Protein AF-A0A7H8QGL1-F1 (afdb_monomer)

Sequence (110 aa):
MKPTRSDDLSREEFRRGRGGHRRKERGGAKTFRRGRALEFLARMNTRRDTLKQQLETPELQTIHPVLVGELKAVDMVIAEFTQLFEIHEDEIHESSSASEDKPGETVHGE

Secondary structure (DSSP, 8-state):
-PPP----SSS--S-----------TT-HHHHHHHHHHHHHHHHHHHHHHHHHHHT-GGGGGGHHHHHHHHHHHHHHHHHHHHHHT--HHHHHHHHTTT---PPPP----

pLDDT: mean 75.33, std 21.8, range [41.03, 98.62]

Nearest PDB structures (foldseek):
  6sv1-assembly2_N  TM=6.518E-01  e=2.493E+00  Rhodospirillum rubrum
  3k6c-assembly1_J  TM=6.898E-01  e=3.159E+00  Nitrosomonas europaea
  6sv1-assembly3_d  TM=6.509E-01  e=2.645E+00  Rhodospirillum rubrum
  6sv1-assembly1_J  TM=6.058E-01  e=2.493E+00  Rhodospirillum rubrum
  5da5-assembly1_A  TM=5.896E-01  e=2.806E+00  Rhodospirillum rubrum

Structure (mmCIF, N/CA/C/O backbone):
data_AF-A0A7H8QGL1-F1
#
_entry.id   AF-A0A7H8QGL1-F1
#
loop_
_atom_site.group_PDB
_atom_site.id
_atom_site.type_symbol
_atom_site.label_atom_id
_atom_site.label_alt_id
_atom_site.label_comp_id
_atom_site.label_asym_id
_atom_site.label_entity_id
_atom_site.label_seq_id
_atom_site.pdbx_PDB_ins_code
_atom_site.Cartn_x
_atom_site.Cartn_y
_atom_site.Cartn_z
_atom_site.occupancy
_atom_site.B_iso_or_equiv
_atom_site.auth_seq_id
_atom_site.auth_comp_id
_atom_site.auth_asym_id
_atom_site.auth_atom_id
_atom_site.pdbx_PDB_model_num
ATOM 1 N N . MET A 1 1 ? 37.830 21.337 -82.630 1.00 43.31 1 MET A N 1
ATOM 2 C CA . MET A 1 1 ? 38.038 22.078 -81.366 1.00 43.31 1 MET A CA 1
ATOM 3 C C . MET A 1 1 ? 37.401 21.280 -80.242 1.00 43.31 1 MET A C 1
ATOM 5 O O . MET A 1 1 ? 36.218 20.990 -80.331 1.00 43.31 1 MET A O 1
ATOM 9 N N . LYS A 1 2 ? 38.195 20.834 -79.262 1.00 41.03 2 LYS A N 1
ATOM 10 C CA . LYS A 1 2 ? 37.710 20.155 -78.050 1.00 41.03 2 LYS A CA 1
ATOM 11 C C . LYS A 1 2 ? 37.595 21.208 -76.940 1.00 41.03 2 LYS A C 1
ATOM 13 O O . LYS A 1 2 ? 38.567 21.946 -76.773 1.00 41.03 2 LYS A O 1
ATOM 18 N N . PRO A 1 3 ? 36.469 21.310 -76.218 1.00 50.09 3 PRO A N 1
ATOM 19 C CA . PRO A 1 3 ? 36.378 22.191 -75.065 1.00 50.09 3 PRO A CA 1
ATOM 20 C C . PR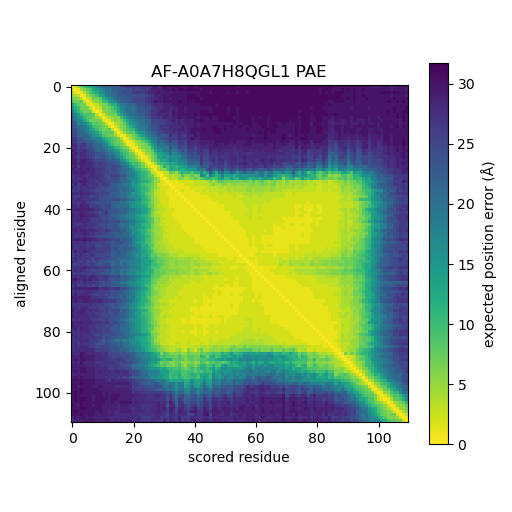O A 1 3 ? 37.249 21.661 -73.922 1.00 50.09 3 PRO A C 1
ATOM 22 O O . PRO A 1 3 ? 37.399 20.456 -73.714 1.00 50.09 3 PRO A O 1
ATOM 25 N N . THR A 1 4 ? 37.895 22.606 -73.255 1.00 50.34 4 THR A N 1
ATOM 26 C CA . THR A 1 4 ? 38.921 22.440 -72.233 1.00 50.34 4 THR A CA 1
ATOM 27 C C . THR A 1 4 ? 38.318 22.159 -70.861 1.00 50.34 4 THR A C 1
ATOM 29 O O . THR A 1 4 ? 37.308 22.746 -70.486 1.00 50.34 4 THR A O 1
ATOM 32 N N . ARG A 1 5 ? 39.005 21.277 -70.127 1.00 52.59 5 ARG A N 1
ATOM 33 C CA . ARG A 1 5 ? 38.826 20.919 -68.714 1.00 52.59 5 ARG A CA 1
ATOM 34 C C . ARG A 1 5 ? 38.524 22.130 -67.824 1.00 52.59 5 ARG A C 1
ATOM 36 O O . ARG A 1 5 ? 39.415 22.947 -67.636 1.00 52.59 5 ARG A O 1
ATOM 43 N N . SER A 1 6 ? 37.325 22.137 -67.248 1.00 46.44 6 SER A N 1
ATOM 44 C CA . SER A 1 6 ? 36.993 22.661 -65.914 1.00 46.44 6 SER A CA 1
ATOM 45 C C . SER A 1 6 ? 35.703 21.978 -65.437 1.00 46.44 6 SER A C 1
ATOM 47 O O . SER A 1 6 ? 34.736 22.629 -65.061 1.00 46.44 6 SER A O 1
ATOM 49 N N . ASP A 1 7 ? 35.680 20.647 -65.522 1.00 53.00 7 ASP A N 1
ATOM 50 C CA . ASP A 1 7 ? 34.737 19.802 -64.789 1.00 53.00 7 ASP A CA 1
ATOM 51 C C . ASP A 1 7 ? 35.404 19.436 -63.467 1.00 53.00 7 ASP A C 1
ATOM 53 O O . ASP A 1 7 ? 36.007 18.374 -63.358 1.00 53.00 7 ASP A O 1
ATOM 57 N N . ASP A 1 8 ? 35.387 20.339 -62.495 1.00 53.25 8 ASP A N 1
ATOM 58 C CA . ASP A 1 8 ? 35.431 19.946 -61.091 1.00 53.25 8 ASP A CA 1
ATOM 59 C C . ASP A 1 8 ? 35.112 21.156 -60.218 1.00 53.25 8 ASP A C 1
ATOM 61 O O . ASP A 1 8 ? 35.493 22.278 -60.539 1.00 53.25 8 ASP A O 1
ATOM 65 N N . LEU A 1 9 ? 34.484 20.909 -59.075 1.00 50.25 9 LEU A N 1
ATOM 66 C CA . LEU A 1 9 ? 34.179 21.887 -58.027 1.00 50.25 9 LEU A CA 1
ATOM 67 C C . LEU A 1 9 ? 33.010 22.838 -58.332 1.00 50.25 9 LEU A C 1
ATOM 69 O O . LEU A 1 9 ? 33.217 24.012 -58.617 1.00 50.25 9 LEU A O 1
ATOM 73 N N . SER A 1 10 ? 31.768 22.351 -58.206 1.00 49.12 10 SER A N 1
ATOM 74 C CA . SER A 1 10 ? 30.642 23.075 -57.549 1.00 49.12 10 SER A CA 1
ATOM 75 C C . SER A 1 10 ? 29.303 22.325 -57.659 1.00 49.12 10 SER A C 1
ATOM 77 O O . SER A 1 10 ? 28.238 22.928 -57.784 1.00 49.12 10 SER A O 1
ATOM 79 N N . ARG A 1 11 ? 29.308 20.987 -57.623 1.00 48.28 11 ARG A N 1
ATOM 80 C CA . ARG A 1 11 ? 28.060 20.206 -57.547 1.00 48.28 11 ARG A CA 1
ATOM 81 C C . ARG A 1 11 ? 28.126 19.103 -56.506 1.00 48.28 11 ARG A C 1
ATOM 83 O O . ARG A 1 11 ? 27.633 18.004 -56.722 1.00 48.28 11 ARG A O 1
ATOM 90 N N . GLU A 1 12 ? 28.709 19.412 -55.356 1.00 46.94 12 GLU A N 1
ATOM 91 C CA . GLU A 1 12 ? 28.711 18.483 -54.229 1.00 46.94 12 GLU A CA 1
ATOM 92 C C . GLU A 1 12 ? 28.616 19.200 -52.878 1.00 46.94 12 GLU A C 1
ATOM 94 O O . GLU A 1 12 ? 29.326 18.894 -51.932 1.00 46.94 12 GLU A O 1
ATOM 99 N N . GLU A 1 13 ? 27.685 20.152 -52.764 1.00 48.53 13 GLU A N 1
ATOM 100 C CA . GLU A 1 13 ? 27.339 20.773 -51.474 1.00 48.53 13 GLU A CA 1
ATOM 101 C C . GLU A 1 13 ? 25.868 20.577 -51.069 1.00 48.53 13 GLU A C 1
ATOM 103 O O . GLU A 1 13 ? 25.310 21.319 -50.272 1.00 48.53 13 GLU A O 1
ATOM 108 N N . PHE A 1 14 ? 25.242 19.496 -51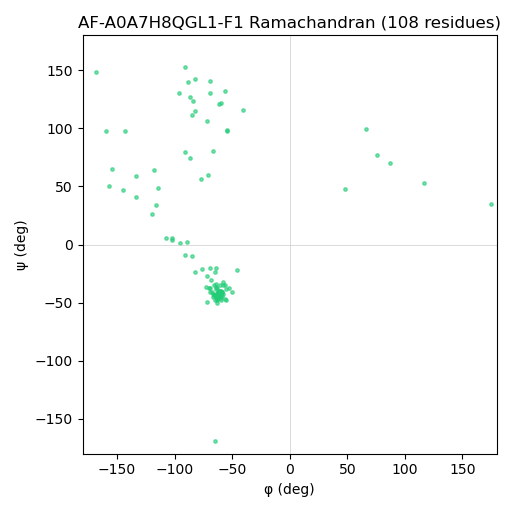.552 1.00 48.38 14 PHE A N 1
ATOM 109 C CA . PHE A 1 14 ? 23.937 19.018 -51.063 1.00 48.38 14 PHE A CA 1
ATOM 110 C C . PHE A 1 14 ? 24.015 17.626 -50.418 1.00 48.38 14 PHE A C 1
ATOM 112 O O . PHE A 1 14 ? 23.082 16.827 -50.488 1.00 48.38 14 PHE A O 1
ATOM 119 N N . ARG A 1 15 ? 25.136 17.324 -49.749 1.00 50.00 15 ARG A N 1
ATOM 120 C CA . ARG A 1 15 ? 25.292 16.139 -48.889 1.00 50.00 15 ARG A CA 1
ATOM 121 C C . ARG A 1 15 ? 25.929 16.491 -47.543 1.00 50.00 15 ARG A C 1
ATOM 123 O O . ARG A 1 15 ? 26.946 15.936 -47.155 1.00 50.00 15 ARG A O 1
ATOM 130 N N . ARG A 1 16 ? 25.293 17.383 -46.781 1.00 49.06 16 ARG A N 1
ATOM 131 C CA . ARG A 1 16 ? 25.465 17.438 -45.314 1.00 49.06 16 ARG A CA 1
ATOM 132 C C . ARG A 1 16 ? 24.158 17.086 -44.611 1.00 49.06 16 ARG A C 1
ATOM 134 O O . ARG A 1 16 ? 23.678 17.779 -43.725 1.00 49.06 16 ARG A O 1
ATOM 141 N N . GLY A 1 17 ? 23.565 15.979 -45.048 1.00 48.16 17 GLY A N 1
ATOM 142 C CA . GLY A 1 17 ? 22.540 15.283 -44.292 1.00 48.16 17 GLY A CA 1
ATOM 143 C C . GLY A 1 17 ? 23.194 14.308 -43.318 1.00 48.16 17 GLY A C 1
ATOM 144 O O . GLY A 1 17 ? 23.948 13.441 -43.739 1.00 48.16 17 GLY A O 1
ATOM 145 N N . ARG A 1 18 ? 22.813 14.426 -42.042 1.00 56.47 18 ARG A N 1
ATOM 146 C CA . ARG A 1 18 ? 22.865 13.380 -41.004 1.00 56.47 18 ARG A CA 1
ATOM 147 C C . ARG A 1 18 ? 24.252 12.903 -40.567 1.00 56.47 18 ARG A C 1
ATOM 149 O O . ARG A 1 18 ? 24.816 11.968 -41.117 1.00 56.47 18 ARG A O 1
ATOM 156 N N . GLY A 1 19 ? 24.707 13.433 -39.435 1.00 48.56 19 GLY A N 1
ATOM 157 C CA . GLY A 1 19 ? 25.883 12.907 -38.747 1.00 48.56 19 GLY A CA 1
ATOM 158 C C . GLY A 1 19 ? 25.886 13.196 -37.254 1.00 48.56 19 GLY A C 1
ATOM 159 O O . GLY A 1 19 ? 26.751 13.911 -36.773 1.00 48.56 19 GLY A O 1
ATOM 160 N N . GLY A 1 20 ? 24.925 12.628 -36.522 1.00 46.41 20 GLY A N 1
ATOM 161 C CA . GLY A 1 20 ? 25.110 12.344 -35.099 1.00 46.41 20 GLY A CA 1
ATOM 162 C C . GLY A 1 20 ? 24.777 13.472 -34.128 1.00 46.41 20 GLY A C 1
ATOM 163 O O . GLY A 1 20 ? 25.644 13.939 -33.393 1.00 46.41 20 GLY A O 1
ATOM 164 N N . HIS A 1 21 ? 23.485 13.782 -33.987 1.00 50.72 21 HIS A N 1
ATOM 165 C CA . HIS A 1 21 ? 22.971 14.123 -32.661 1.00 50.72 21 HIS A CA 1
ATOM 166 C C . HIS A 1 21 ? 23.342 12.967 -31.724 1.00 50.72 21 HIS A C 1
ATOM 168 O O . HIS A 1 21 ? 22.652 11.948 -31.679 1.00 50.72 21 HIS A O 1
ATOM 174 N N . ARG A 1 22 ? 24.429 13.109 -30.958 1.00 53.50 22 ARG A N 1
ATOM 175 C CA . ARG A 1 22 ? 24.603 12.348 -29.721 1.00 53.50 22 ARG A CA 1
ATOM 176 C C . ARG A 1 22 ? 23.529 12.852 -28.768 1.00 53.50 22 ARG A C 1
ATOM 178 O O . ARG A 1 22 ? 23.776 13.706 -27.923 1.00 53.50 22 ARG A O 1
ATOM 185 N N . ARG A 1 23 ? 22.309 12.345 -28.957 1.00 55.47 23 ARG A N 1
ATOM 186 C CA . ARG A 1 23 ? 21.257 12.347 -27.951 1.00 55.47 23 ARG A CA 1
ATOM 187 C C . ARG A 1 23 ? 21.877 11.687 -26.731 1.00 55.47 23 ARG A C 1
ATOM 189 O O . ARG A 1 23 ? 21.984 10.468 -26.639 1.00 55.47 23 ARG A O 1
ATOM 196 N N . LYS A 1 24 ? 22.350 12.514 -25.806 1.00 54.09 24 LYS A N 1
ATOM 197 C CA . LYS A 1 24 ? 22.664 12.121 -24.440 1.00 54.09 24 LYS A CA 1
ATOM 198 C C . LYS A 1 24 ? 21.320 11.864 -23.747 1.00 54.09 24 LYS A C 1
ATOM 200 O O . LYS A 1 24 ? 20.972 12.534 -22.792 1.00 54.09 24 LYS A O 1
ATOM 205 N N . GLU A 1 25 ? 20.542 10.912 -24.263 1.00 54.47 25 GLU A N 1
ATOM 206 C CA . GLU A 1 25 ? 19.338 10.362 -23.635 1.00 54.47 25 GLU A CA 1
ATOM 207 C C . GLU A 1 25 ? 19.776 9.393 -22.537 1.00 54.47 25 GLU A C 1
ATOM 209 O O . GLU A 1 25 ? 19.464 8.207 -22.530 1.00 54.47 25 GLU A O 1
ATOM 214 N N . ARG A 1 26 ? 20.583 9.895 -21.605 1.00 52.09 26 ARG A N 1
ATOM 215 C CA . ARG A 1 26 ? 20.972 9.160 -20.407 1.00 52.09 26 ARG A CA 1
ATOM 216 C C . ARG A 1 26 ? 19.883 9.412 -19.367 1.00 52.09 26 ARG A C 1
ATOM 218 O O . ARG A 1 26 ? 20.058 10.241 -18.490 1.00 52.09 26 ARG A O 1
ATOM 225 N N . GLY A 1 27 ? 18.727 8.774 -19.560 1.00 52.62 27 GLY A N 1
ATOM 226 C CA . GLY A 1 27 ? 17.567 8.881 -18.664 1.00 52.62 27 GLY A CA 1
ATOM 227 C C . GLY A 1 27 ? 16.327 9.508 -19.303 1.00 52.62 27 GLY A C 1
ATOM 228 O O . GLY A 1 27 ? 15.794 10.484 -18.789 1.00 52.62 27 GLY A O 1
ATOM 229 N N . GLY A 1 28 ? 15.886 8.985 -20.454 1.00 64.62 28 GLY A N 1
ATOM 230 C CA . GLY A 1 28 ? 14.630 9.405 -21.092 1.00 64.62 28 GLY A CA 1
ATOM 231 C C . GLY A 1 28 ? 13.377 9.062 -20.270 1.00 64.62 28 GLY A C 1
ATOM 232 O O . GLY A 1 28 ? 13.466 8.591 -19.143 1.00 64.62 28 GLY A O 1
ATOM 233 N N . ALA A 1 29 ? 12.188 9.209 -20.869 1.00 69.62 29 ALA A N 1
ATOM 234 C CA . ALA A 1 29 ? 10.875 8.961 -20.245 1.00 69.62 29 ALA A CA 1
ATOM 235 C C . ALA A 1 29 ? 10.748 7.643 -19.439 1.00 69.62 29 ALA A C 1
ATOM 237 O O . ALA A 1 29 ? 9.890 7.542 -18.564 1.00 69.62 29 ALA A O 1
ATOM 238 N N . LYS A 1 30 ? 11.603 6.645 -19.704 1.00 71.38 30 LYS A N 1
ATOM 239 C CA . LYS A 1 30 ? 11.717 5.395 -18.940 1.00 71.38 30 LYS A CA 1
ATOM 240 C C . LYS A 1 30 ? 12.120 5.615 -17.469 1.00 71.38 30 LYS A C 1
ATOM 242 O O . LYS A 1 30 ? 11.509 4.996 -16.605 1.00 71.38 30 LYS A O 1
ATOM 247 N N . THR A 1 31 ? 13.071 6.505 -17.162 1.00 78.50 31 THR A N 1
ATOM 248 C CA . THR A 1 31 ? 13.475 6.799 -15.767 1.00 78.50 31 THR A CA 1
ATOM 249 C C . THR A 1 31 ? 12.411 7.602 -15.032 1.00 78.50 31 THR A C 1
ATOM 251 O O . THR A 1 31 ? 12.134 7.325 -13.872 1.00 78.50 31 THR A O 1
ATOM 254 N N . PHE A 1 32 ? 11.737 8.528 -15.721 1.00 82.50 32 PHE A N 1
ATOM 255 C CA . PHE A 1 32 ? 10.608 9.261 -15.146 1.00 82.50 32 PHE A CA 1
ATOM 256 C C . PHE A 1 32 ? 9.443 8.327 -14.795 1.00 82.50 32 PHE A C 1
ATOM 258 O O . PHE A 1 32 ? 8.930 8.380 -13.682 1.00 82.50 32 PHE A O 1
ATOM 265 N N . ARG A 1 33 ? 9.050 7.432 -15.715 1.00 85.62 33 ARG A N 1
ATOM 266 C CA . ARG A 1 33 ? 8.002 6.430 -15.453 1.00 85.62 33 ARG A CA 1
ATOM 267 C C . ARG A 1 33 ? 8.363 5.532 -14.270 1.00 85.62 33 ARG A C 1
ATOM 269 O O . ARG A 1 33 ? 7.502 5.283 -13.437 1.00 85.62 33 ARG A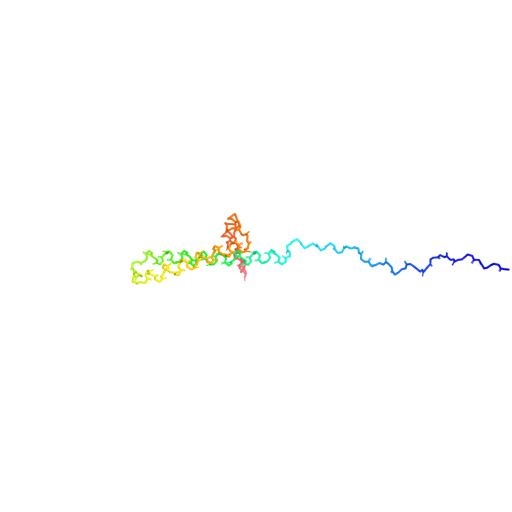 O 1
ATOM 276 N N . ARG A 1 34 ? 9.628 5.109 -14.164 1.00 87.88 34 ARG A N 1
ATOM 277 C CA . ARG A 1 34 ? 10.107 4.297 -13.038 1.00 87.88 34 ARG A CA 1
ATOM 278 C C . ARG A 1 34 ? 10.090 5.063 -11.715 1.00 87.88 34 ARG A C 1
ATOM 280 O O . ARG A 1 34 ? 9.551 4.554 -10.744 1.00 87.88 34 ARG A O 1
ATOM 287 N N . GLY A 1 35 ? 10.565 6.310 -11.694 1.00 89.56 35 GLY A N 1
ATOM 288 C CA . GLY A 1 35 ? 10.495 7.163 -10.503 1.00 89.56 35 GLY A CA 1
ATOM 289 C C . GLY A 1 35 ? 9.058 7.393 -10.025 1.00 89.56 35 GLY A C 1
ATOM 290 O O . GLY A 1 35 ? 8.780 7.305 -8.835 1.00 89.56 35 GLY A O 1
ATOM 291 N N . ARG A 1 36 ? 8.111 7.595 -10.953 1.00 91.94 36 ARG A N 1
ATOM 292 C CA . ARG A 1 36 ? 6.678 7.688 -10.621 1.00 91.94 36 ARG A CA 1
ATOM 293 C C . ARG A 1 36 ? 6.099 6.380 -10.090 1.00 91.94 36 ARG A C 1
ATOM 295 O O . ARG A 1 36 ? 5.233 6.420 -9.223 1.00 91.94 36 ARG A O 1
ATOM 302 N N . ALA A 1 37 ? 6.568 5.244 -10.597 1.00 92.75 37 ALA A N 1
ATOM 303 C CA . ALA A 1 37 ? 6.159 3.936 -10.108 1.00 92.75 37 ALA A CA 1
ATOM 304 C C . ALA A 1 37 ? 6.638 3.705 -8.662 1.00 92.75 37 ALA A C 1
ATOM 306 O O . ALA A 1 37 ? 5.847 3.286 -7.821 1.00 92.75 37 ALA A O 1
ATOM 307 N N . LEU A 1 38 ? 7.883 4.075 -8.347 1.00 91.62 38 LEU A N 1
ATOM 308 C CA . LEU A 1 38 ? 8.415 4.015 -6.982 1.00 91.62 38 LEU A CA 1
ATOM 309 C C . LEU A 1 38 ? 7.667 4.962 -6.030 1.00 91.62 38 LEU A C 1
ATOM 311 O O . LEU A 1 38 ? 7.264 4.547 -4.948 1.00 91.62 38 LEU A O 1
ATOM 315 N N . GLU A 1 39 ? 7.390 6.201 -6.451 1.00 93.31 39 GLU A N 1
ATOM 316 C CA . GLU A 1 39 ? 6.590 7.155 -5.665 1.00 93.31 39 GLU A CA 1
ATOM 317 C C . GLU A 1 39 ? 5.181 6.607 -5.364 1.00 93.31 39 GLU A C 1
ATOM 319 O O . GLU A 1 39 ? 4.662 6.758 -4.256 1.00 93.31 39 GLU A O 1
ATOM 324 N N . PHE A 1 40 ? 4.553 5.950 -6.343 1.00 94.94 40 PHE A N 1
ATOM 325 C CA . PHE A 1 40 ? 3.260 5.298 -6.152 1.00 94.94 40 PHE A CA 1
ATOM 326 C C . PHE A 1 40 ? 3.346 4.140 -5.148 1.00 94.94 40 PHE A C 1
ATOM 328 O O . PHE A 1 40 ? 2.529 4.086 -4.227 1.00 94.94 40 PHE A O 1
ATOM 335 N N . LEU A 1 41 ? 4.342 3.256 -5.284 1.00 95.25 41 LEU A N 1
ATOM 336 C CA . LEU A 1 41 ? 4.558 2.150 -4.347 1.00 95.25 41 LEU A CA 1
ATOM 337 C C . LEU A 1 41 ? 4.800 2.646 -2.920 1.00 95.25 41 LEU A C 1
ATOM 339 O O . LEU A 1 41 ? 4.204 2.107 -1.990 1.00 95.25 41 LEU A O 1
ATOM 343 N N . ALA A 1 42 ? 5.595 3.703 -2.742 1.00 94.00 42 ALA A N 1
ATOM 344 C C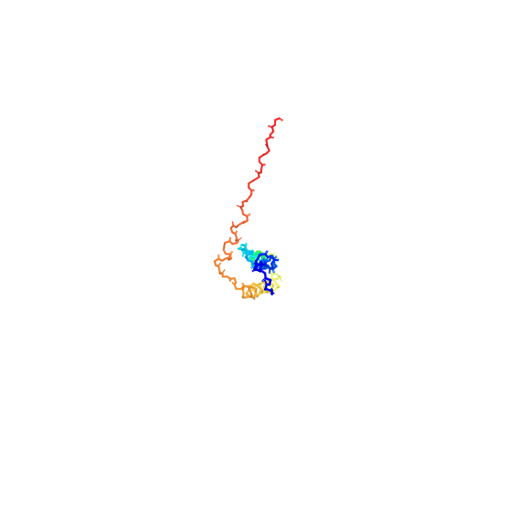A . ALA A 1 42 ? 5.829 4.308 -1.434 1.00 94.00 42 ALA A CA 1
ATOM 345 C C . ALA A 1 42 ? 4.506 4.719 -0.767 1.00 94.00 42 ALA A C 1
ATOM 347 O O . ALA A 1 42 ? 4.238 4.345 0.373 1.00 94.00 42 ALA A O 1
ATOM 348 N N . ARG A 1 43 ? 3.617 5.391 -1.511 1.00 95.88 43 ARG A N 1
ATOM 349 C CA . ARG A 1 43 ? 2.284 5.768 -1.009 1.00 95.88 43 ARG A CA 1
ATOM 350 C C . ARG A 1 43 ? 1.418 4.553 -0.668 1.00 95.88 43 ARG A C 1
ATOM 352 O O . ARG A 1 43 ? 0.648 4.616 0.288 1.00 95.88 43 ARG A O 1
ATOM 359 N N . MET A 1 44 ? 1.499 3.469 -1.442 1.00 97.31 44 MET A N 1
ATOM 360 C CA . MET A 1 44 ? 0.757 2.237 -1.143 1.00 97.31 44 MET A CA 1
ATOM 361 C C . MET A 1 44 ? 1.269 1.562 0.129 1.00 97.31 44 MET A C 1
ATOM 363 O O . MET A 1 44 ? 0.455 1.162 0.958 1.00 97.31 44 MET A O 1
ATOM 367 N N . ASN A 1 45 ? 2.586 1.519 0.335 1.00 96.06 45 ASN A N 1
ATOM 368 C CA . ASN A 1 45 ? 3.177 1.000 1.567 1.00 96.06 45 ASN A CA 1
ATOM 369 C C . ASN A 1 45 ? 2.759 1.834 2.788 1.00 96.06 45 ASN A C 1
ATOM 371 O O . ASN A 1 45 ? 2.324 1.263 3.783 1.00 96.06 45 ASN A O 1
ATOM 375 N N . THR A 1 46 ? 2.730 3.168 2.689 1.00 97.62 46 THR A N 1
ATOM 376 C CA . THR A 1 46 ? 2.198 4.016 3.772 1.00 97.62 46 THR A CA 1
ATOM 377 C C . THR A 1 46 ? 0.745 3.673 4.121 1.00 97.62 46 THR A C 1
ATOM 379 O O . THR A 1 46 ? 0.390 3.592 5.298 1.00 97.62 46 THR A O 1
ATOM 382 N N . ARG A 1 47 ? -0.114 3.440 3.117 1.00 97.94 47 ARG A N 1
ATOM 383 C CA . ARG A 1 47 ? -1.511 3.026 3.353 1.00 97.94 47 ARG A CA 1
ATOM 384 C C . ARG A 1 47 ? -1.591 1.655 4.014 1.00 97.94 47 ARG A C 1
ATOM 386 O O . ARG A 1 47 ? -2.352 1.486 4.961 1.00 97.94 47 ARG A O 1
ATOM 393 N N . ARG A 1 48 ? -0.788 0.702 3.540 1.00 98.31 48 ARG A N 1
ATOM 394 C CA . ARG A 1 48 ? -0.680 -0.644 4.109 1.00 98.31 48 ARG A CA 1
ATOM 395 C C . ARG A 1 48 ? -0.323 -0.590 5.594 1.00 98.31 48 ARG A C 1
ATOM 397 O O . ARG A 1 48 ? -0.974 -1.248 6.400 1.00 98.31 48 ARG A O 1
ATOM 404 N N . ASP A 1 49 ? 0.677 0.206 5.954 1.00 98.12 49 ASP A N 1
ATOM 405 C CA . ASP A 1 49 ? 1.134 0.325 7.338 1.00 98.12 49 ASP A CA 1
ATOM 406 C C . ASP A 1 49 ? 0.102 1.039 8.217 1.00 98.12 49 ASP A C 1
ATOM 408 O O . ASP A 1 49 ? -0.160 0.601 9.335 1.00 98.12 49 ASP A O 1
ATOM 412 N N . THR A 1 50 ? -0.583 2.050 7.674 1.00 98.31 50 THR A N 1
ATOM 413 C CA . THR A 1 50 ? -1.710 2.705 8.358 1.00 98.31 50 THR A CA 1
ATOM 414 C C . THR A 1 50 ? -2.831 1.707 8.668 1.00 98.31 50 THR A C 1
ATOM 416 O O . THR A 1 50 ? -3.326 1.667 9.791 1.00 98.31 50 THR A O 1
ATOM 419 N N . LEU A 1 51 ? -3.211 0.860 7.705 1.00 98.50 51 LEU A N 1
ATOM 420 C CA . LEU A 1 51 ? -4.248 -0.163 7.895 1.00 98.50 51 LEU A CA 1
ATOM 421 C C . LEU A 1 51 ? -3.838 -1.212 8.935 1.00 98.50 51 LEU A C 1
ATOM 423 O O . LEU A 1 51 ? -4.664 -1.628 9.745 1.00 98.50 51 LEU A O 1
ATOM 427 N N . LYS A 1 52 ? -2.562 -1.618 8.958 1.00 98.19 52 LYS A N 1
ATOM 428 C CA . LYS A 1 52 ? -2.040 -2.510 10.006 1.00 98.19 52 LYS A CA 1
ATOM 429 C C . LYS A 1 52 ? -2.148 -1.871 11.388 1.00 98.19 52 LYS A C 1
ATOM 431 O O . LYS A 1 52 ? -2.642 -2.513 12.305 1.00 98.19 52 LYS A O 1
ATOM 436 N N . GLN A 1 53 ? -1.770 -0.602 11.520 1.00 98.12 53 GLN A N 1
ATOM 437 C CA . GLN A 1 53 ? -1.873 0.121 12.787 1.00 98.12 53 GLN A CA 1
ATOM 438 C C . GLN A 1 53 ? -3.336 0.283 13.243 1.00 98.12 53 GLN A C 1
ATOM 440 O O . GLN A 1 53 ? -3.650 0.154 14.425 1.00 98.12 53 GLN A O 1
ATOM 445 N N . GLN A 1 54 ? -4.264 0.489 12.304 1.00 97.88 54 GLN A N 1
ATOM 446 C CA . GLN A 1 54 ? -5.700 0.514 12.599 1.00 97.88 54 GLN A CA 1
ATOM 447 C C . GLN A 1 54 ? -6.227 -0.838 13.099 1.00 97.88 54 GLN A C 1
ATOM 449 O O . GLN A 1 54 ? -7.093 -0.857 13.967 1.00 97.88 54 GLN A O 1
ATOM 454 N N . LEU A 1 55 ? -5.696 -1.964 12.611 1.00 98.00 55 LEU A N 1
ATOM 455 C CA . LEU A 1 55 ? -6.062 -3.302 13.102 1.00 98.00 55 LEU A CA 1
ATOM 456 C C . LEU A 1 55 ? -5.572 -3.585 14.530 1.00 98.00 55 LEU A C 1
ATOM 458 O O . LEU A 1 55 ? -6.098 -4.475 15.198 1.00 98.00 55 LEU A O 1
ATOM 462 N N . GLU A 1 56 ? -4.577 -2.841 15.004 1.00 97.19 56 GLU A N 1
ATOM 463 C CA . GLU A 1 56 ? -4.096 -2.905 16.388 1.00 97.19 56 GLU A CA 1
ATOM 464 C C . GLU A 1 56 ? -4.917 -2.007 17.330 1.00 97.19 56 GLU A C 1
ATOM 466 O O . GLU A 1 56 ? -4.779 -2.107 18.547 1.00 97.19 56 GLU A O 1
ATOM 471 N N . THR A 1 57 ? -5.794 -1.155 16.785 1.00 97.12 57 THR A N 1
ATOM 472 C CA . THR A 1 57 ? -6.586 -0.171 17.535 1.00 97.12 57 THR A CA 1
ATOM 473 C C . THR A 1 57 ? -7.870 -0.813 18.086 1.00 97.12 57 THR A C 1
ATOM 475 O O . THR A 1 57 ? -8.767 -1.148 17.305 1.00 97.12 57 THR A O 1
ATOM 478 N N . PRO A 1 58 ? -8.020 -0.986 19.418 1.00 95.94 58 PRO A N 1
ATOM 479 C CA . PRO A 1 58 ? -9.178 -1.666 20.008 1.00 95.94 58 PRO A CA 1
ATOM 480 C C . PRO A 1 58 ? -10.525 -1.028 19.648 1.00 95.94 58 PRO A C 1
ATOM 482 O O . PRO A 1 58 ? -11.527 -1.726 19.491 1.00 95.94 58 PRO A O 1
ATOM 485 N N . GLU A 1 59 ? -10.548 0.291 19.473 1.00 97.19 59 GLU A N 1
ATOM 486 C CA . GLU A 1 59 ? -11.734 1.074 19.130 1.00 97.19 59 GLU A CA 1
ATOM 487 C C . GLU A 1 59 ? -12.306 0.714 17.749 1.00 97.19 59 GLU A C 1
ATOM 489 O O . GLU A 1 59 ? -13.480 0.972 17.484 1.00 97.19 59 GLU A O 1
ATOM 494 N N . LEU A 1 60 ? -11.505 0.095 16.875 1.00 97.12 60 LEU A N 1
ATOM 495 C CA . LEU A 1 60 ? -11.886 -0.254 15.505 1.00 97.12 60 LEU A CA 1
ATOM 496 C C . LEU A 1 60 ? -12.242 -1.738 15.325 1.00 97.12 60 LEU A C 1
ATOM 498 O O . LEU A 1 60 ? -12.546 -2.158 14.208 1.00 97.12 60 LEU A O 1
ATOM 502 N N . GLN A 1 61 ? -12.295 -2.534 16.400 1.00 96.25 61 GLN A N 1
ATOM 503 C CA . GLN A 1 61 ? -12.575 -3.978 16.322 1.00 96.25 61 GLN A CA 1
ATOM 504 C C . GLN A 1 61 ? -13.854 -4.326 15.551 1.00 96.25 61 GLN A C 1
ATOM 506 O O . GLN A 1 61 ? -13.885 -5.302 14.799 1.00 96.25 61 GLN A O 1
ATOM 511 N N . THR A 1 62 ? -14.901 -3.512 15.687 1.00 98.06 62 THR A N 1
ATOM 512 C CA . THR A 1 62 ? -16.190 -3.723 15.007 1.00 98.06 62 THR A CA 1
ATOM 513 C C . THR A 1 62 ? -16.090 -3.617 13.484 1.00 98.06 62 THR A C 1
ATOM 515 O O . THR A 1 62 ? -16.903 -4.219 12.783 1.00 98.06 62 THR A O 1
ATOM 518 N N . ILE A 1 63 ? -15.083 -2.909 12.963 1.00 98.06 63 ILE A N 1
ATOM 519 C CA . ILE A 1 63 ? -14.844 -2.724 11.527 1.00 98.06 63 ILE A CA 1
ATOM 520 C C . ILE A 1 63 ? -13.637 -3.516 11.005 1.00 98.06 63 ILE A C 1
ATOM 522 O O . ILE A 1 63 ? -13.309 -3.407 9.824 1.00 98.06 63 ILE A O 1
ATOM 526 N N . HIS A 1 64 ? -13.002 -4.363 11.824 1.00 97.94 64 HIS A N 1
ATOM 527 C CA . HIS A 1 64 ? -11.872 -5.199 11.395 1.00 97.94 64 HIS A CA 1
ATOM 528 C C . HIS A 1 64 ? -12.125 -5.989 10.101 1.00 97.94 64 HIS A C 1
ATOM 530 O O . HIS A 1 64 ? -11.227 -6.012 9.261 1.00 97.94 64 HIS A O 1
ATOM 536 N N . PRO A 1 65 ? -13.307 -6.595 9.854 1.00 97.88 65 PRO A N 1
ATOM 537 C CA . PRO A 1 65 ? -13.559 -7.284 8.587 1.00 97.88 65 PRO A CA 1
ATOM 538 C C . PRO A 1 65 ? -13.395 -6.381 7.356 1.00 97.88 65 PRO A C 1
ATOM 540 O O . PRO A 1 65 ? -12.907 -6.837 6.322 1.00 97.88 65 PRO A O 1
ATOM 543 N N . VAL A 1 66 ? -13.756 -5.100 7.478 1.00 98.31 66 VAL A N 1
ATOM 544 C CA . VAL A 1 66 ? -13.594 -4.098 6.417 1.00 98.31 66 VAL A CA 1
ATOM 545 C C . VAL A 1 66 ? -12.118 -3.743 6.250 1.00 98.31 66 VAL A C 1
ATOM 547 O O . VAL A 1 66 ? -11.603 -3.833 5.139 1.00 98.31 66 VAL A O 1
ATOM 550 N N . LEU A 1 67 ? -11.419 -3.436 7.349 1.00 98.38 67 LEU A N 1
ATOM 551 C CA . LEU A 1 67 ? -9.992 -3.086 7.336 1.00 98.38 67 LEU A CA 1
ATOM 552 C C . LEU A 1 67 ? -9.116 -4.220 6.783 1.00 98.38 67 LEU A C 1
ATOM 554 O O . LEU A 1 67 ? -8.202 -3.978 6.001 1.00 98.38 67 LEU A O 1
ATOM 558 N N . VAL A 1 68 ? -9.426 -5.474 7.127 1.00 98.50 68 VAL A N 1
ATOM 559 C CA . VAL A 1 68 ? -8.763 -6.665 6.568 1.00 98.50 68 VAL A CA 1
ATOM 560 C C . VAL A 1 68 ? -9.012 -6.773 5.063 1.00 98.50 68 VAL A C 1
ATOM 562 O O . VAL A 1 68 ? -8.101 -7.125 4.313 1.00 98.50 68 VAL A O 1
ATOM 565 N N . GLY A 1 69 ? -10.238 -6.500 4.611 1.00 98.62 69 GLY A N 1
ATOM 566 C CA . GLY A 1 69 ? -10.577 -6.483 3.189 1.00 98.62 69 GLY A CA 1
ATOM 567 C C . GLY A 1 69 ? -9.798 -5.414 2.424 1.00 98.62 69 GLY A C 1
ATOM 568 O O . GLY A 1 69 ? -9.218 -5.706 1.379 1.00 98.62 69 GLY A O 1
ATOM 569 N N . GLU A 1 70 ? -9.724 -4.203 2.973 1.00 98.44 70 GLU A N 1
ATOM 570 C CA . GLU A 1 70 ? -8.974 -3.092 2.386 1.00 98.44 70 GLU A CA 1
ATOM 571 C C . GLU A 1 70 ? -7.466 -3.368 2.363 1.00 98.44 70 GLU A C 1
ATOM 573 O O . GLU A 1 70 ? -6.828 -3.185 1.327 1.00 98.44 70 GLU A O 1
ATOM 578 N N . LEU A 1 71 ? -6.904 -3.901 3.452 1.00 98.62 71 LEU A N 1
ATOM 579 C CA . LEU A 1 71 ? -5.492 -4.281 3.521 1.00 98.62 71 LEU A CA 1
ATOM 580 C C . LEU A 1 71 ? -5.139 -5.310 2.444 1.00 98.62 71 LEU A C 1
ATOM 582 O O . LEU A 1 71 ? -4.150 -5.141 1.734 1.00 98.62 71 LEU A O 1
ATOM 586 N N . LYS A 1 72 ? -5.984 -6.331 2.256 1.00 98.50 72 LYS A N 1
ATOM 587 C CA . LYS A 1 72 ? -5.808 -7.312 1.175 1.00 98.50 72 LYS A CA 1
ATOM 588 C C . LYS A 1 72 ? -5.880 -6.668 -0.206 1.00 98.50 72 LYS A C 1
ATOM 590 O O . LYS A 1 72 ? -5.108 -7.044 -1.082 1.00 98.50 72 LYS A O 1
ATOM 595 N N . ALA A 1 73 ? -6.784 -5.712 -0.416 1.00 98.56 73 ALA A N 1
ATOM 596 C CA . ALA A 1 73 ? -6.878 -4.992 -1.682 1.00 98.56 73 ALA A CA 1
ATOM 597 C C . ALA A 1 73 ? -5.605 -4.182 -1.970 1.00 98.56 73 ALA A C 1
ATOM 599 O O . ALA A 1 73 ? -5.081 -4.244 -3.081 1.00 98.56 73 ALA A O 1
ATOM 600 N N . VAL A 1 74 ? -5.071 -3.479 -0.967 1.00 98.31 74 VAL A N 1
ATOM 601 C CA . VAL A 1 74 ? -3.801 -2.746 -1.082 1.00 98.31 74 VAL A CA 1
ATOM 602 C C . VAL A 1 74 ? -2.642 -3.702 -1.375 1.00 98.31 74 VAL A C 1
ATOM 60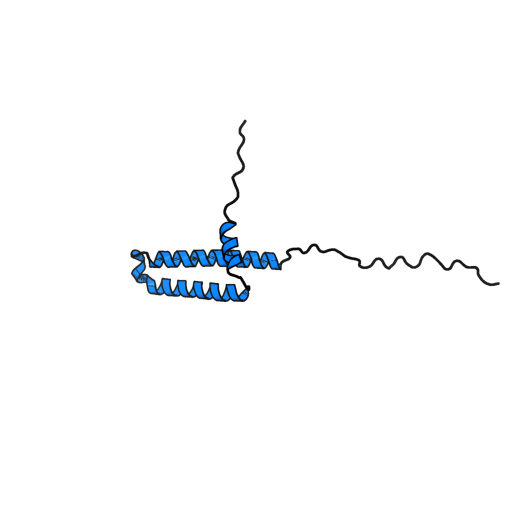4 O O . VAL A 1 74 ? -1.871 -3.442 -2.297 1.00 98.31 74 VAL A O 1
ATOM 607 N N . ASP A 1 75 ? -2.548 -4.824 -0.658 1.00 98.19 75 ASP A N 1
ATOM 608 C CA . ASP A 1 75 ? -1.508 -5.836 -0.876 1.00 98.19 75 ASP A CA 1
ATOM 609 C C . ASP A 1 75 ? -1.559 -6.420 -2.302 1.00 98.19 75 ASP A C 1
ATOM 611 O O . ASP A 1 75 ? -0.517 -6.560 -2.945 1.00 98.19 75 ASP A O 1
ATOM 615 N N . MET A 1 76 ? -2.755 -6.704 -2.834 1.00 98.38 76 MET A N 1
ATOM 616 C CA . MET A 1 76 ? -2.920 -7.177 -4.217 1.00 98.38 76 MET A CA 1
ATOM 617 C C . MET A 1 76 ? -2.450 -6.133 -5.235 1.00 98.38 76 MET A C 1
ATOM 619 O O . MET A 1 76 ? -1.668 -6.459 -6.125 1.00 98.38 76 MET A O 1
ATOM 623 N N . VAL A 1 77 ? -2.854 -4.868 -5.072 1.00 97.62 77 VAL A N 1
ATOM 624 C CA . VAL A 1 77 ? -2.434 -3.782 -5.974 1.00 97.62 77 VAL A CA 1
ATOM 625 C C . VAL A 1 77 ? -0.919 -3.584 -5.937 1.00 97.62 77 VAL A C 1
ATOM 627 O O . VAL A 1 77 ? -0.310 -3.395 -6.987 1.00 97.62 77 VAL A O 1
ATOM 630 N N . ILE A 1 78 ? -0.286 -3.652 -4.760 1.00 96.38 78 ILE A N 1
ATOM 631 C CA . ILE A 1 78 ? 1.178 -3.569 -4.635 1.00 96.38 78 ILE A CA 1
ATOM 632 C C . ILE A 1 78 ? 1.847 -4.704 -5.416 1.00 96.38 78 ILE A C 1
ATOM 634 O O . ILE A 1 78 ? 2.785 -4.445 -6.173 1.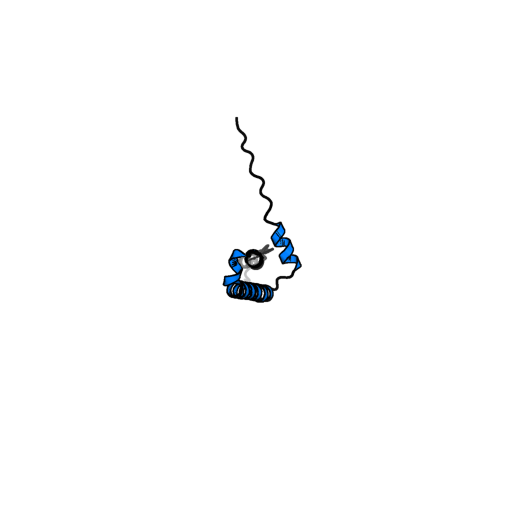00 96.38 78 ILE A O 1
ATOM 638 N N . ALA A 1 79 ? 1.373 -5.943 -5.257 1.00 96.00 79 ALA A N 1
ATOM 639 C CA . ALA A 1 79 ? 1.947 -7.104 -5.931 1.00 96.00 79 ALA A CA 1
ATOM 640 C C . ALA A 1 79 ? 1.819 -7.001 -7.461 1.00 96.00 79 ALA A C 1
ATOM 642 O O . ALA A 1 79 ? 2.818 -7.113 -8.176 1.00 96.00 79 ALA A O 1
ATOM 643 N N . GLU A 1 80 ? 0.617 -6.706 -7.961 1.00 96.81 80 GLU A N 1
ATOM 644 C CA . GLU A 1 80 ? 0.346 -6.530 -9.393 1.00 96.81 80 GLU A CA 1
ATOM 645 C C . GLU A 1 80 ? 1.170 -5.384 -9.991 1.00 96.81 80 GLU A C 1
ATOM 647 O O . GLU A 1 80 ? 1.752 -5.517 -11.068 1.00 96.81 80 GLU A O 1
ATOM 652 N N . PHE A 1 81 ? 1.266 -4.258 -9.281 1.00 95.44 81 PHE A N 1
ATOM 653 C CA . PHE A 1 81 ? 2.005 -3.089 -9.743 1.00 95.44 81 PHE A CA 1
ATOM 654 C C . PHE A 1 81 ? 3.516 -3.339 -9.770 1.00 95.44 81 PHE A C 1
ATOM 656 O O . PHE A 1 81 ? 4.193 -2.966 -10.729 1.00 95.44 81 PHE A O 1
ATOM 663 N N . THR A 1 82 ? 4.051 -4.013 -8.753 1.00 93.56 82 THR A N 1
ATOM 664 C CA . THR A 1 82 ? 5.471 -4.393 -8.697 1.00 93.56 82 THR A CA 1
ATOM 665 C C . THR A 1 82 ? 5.830 -5.307 -9.865 1.00 93.56 82 THR A C 1
ATOM 667 O O . THR A 1 82 ? 6.835 -5.072 -10.539 1.00 93.56 82 THR A O 1
ATOM 670 N N . GLN A 1 83 ? 4.969 -6.285 -10.168 1.00 92.94 83 GLN A N 1
ATOM 671 C CA . GLN A 1 83 ? 5.131 -7.160 -11.327 1.00 92.94 83 GLN A CA 1
ATOM 672 C C . GLN A 1 83 ? 5.044 -6.381 -12.648 1.00 92.94 83 GLN A C 1
ATOM 674 O O . GLN A 1 83 ? 5.889 -6.565 -13.520 1.00 92.94 83 GLN A O 1
ATOM 679 N N . LEU A 1 84 ? 4.064 -5.482 -12.791 1.00 93.12 84 LEU A N 1
ATOM 680 C CA . LEU A 1 84 ? 3.853 -4.688 -14.007 1.00 93.12 84 LEU A CA 1
ATOM 681 C C . LEU A 1 84 ? 5.054 -3.795 -14.357 1.00 93.12 84 LEU A C 1
ATOM 683 O O . LEU A 1 84 ? 5.332 -3.568 -15.535 1.00 93.12 84 LEU A O 1
ATOM 687 N N . PHE A 1 85 ? 5.748 -3.269 -13.347 1.00 91.56 85 PHE A N 1
ATOM 688 C CA . PHE A 1 85 ? 6.884 -2.360 -13.523 1.00 91.56 85 PHE A CA 1
ATOM 689 C C . PHE A 1 85 ? 8.256 -3.021 -13.324 1.00 91.56 85 PHE A C 1
ATOM 691 O O . PHE A 1 85 ? 9.271 -2.316 -13.396 1.00 91.56 85 PHE A O 1
ATOM 698 N N . GLU A 1 86 ? 8.301 -4.339 -13.096 1.00 90.56 86 GLU A N 1
ATOM 699 C CA . GLU A 1 86 ? 9.530 -5.108 -12.837 1.00 90.56 86 GLU A CA 1
ATOM 700 C C . GLU A 1 86 ? 10.406 -4.421 -11.769 1.00 90.56 86 GLU A C 1
ATOM 702 O O . GLU A 1 86 ? 11.599 -4.143 -11.957 1.00 90.56 86 GLU A O 1
ATOM 707 N N . ILE A 1 87 ? 9.780 -4.019 -10.662 1.00 86.69 87 ILE A N 1
ATOM 708 C CA . ILE A 1 87 ? 10.467 -3.326 -9.568 1.00 86.69 87 ILE A CA 1
ATOM 709 C C . ILE A 1 87 ? 11.112 -4.382 -8.673 1.00 86.69 87 ILE A C 1
ATOM 711 O O . ILE A 1 87 ? 10.439 -5.292 -8.200 1.00 86.69 87 ILE A O 1
ATOM 715 N N . HIS A 1 88 ? 12.427 -4.277 -8.489 1.00 83.88 88 HIS A N 1
ATOM 716 C CA . HIS A 1 88 ? 13.202 -5.196 -7.658 1.00 83.88 88 HIS A CA 1
ATOM 717 C C . HIS A 1 88 ? 13.260 -4.662 -6.220 1.00 83.88 88 HIS A C 1
ATOM 719 O O . HIS A 1 88 ? 13.174 -3.450 -6.014 1.00 83.88 88 HIS A O 1
ATOM 725 N N . GLU A 1 89 ? 13.402 -5.549 -5.231 1.00 71.56 89 GLU A N 1
ATOM 726 C CA . GLU A 1 89 ? 13.374 -5.186 -3.801 1.00 71.56 89 GLU A CA 1
ATOM 727 C C . GLU A 1 89 ? 14.402 -4.103 -3.437 1.00 71.56 89 GLU A C 1
ATOM 729 O O . GLU A 1 89 ? 14.075 -3.172 -2.700 1.00 71.56 89 GLU A O 1
ATOM 734 N N . ASP A 1 90 ? 15.596 -4.149 -4.034 1.00 69.94 90 ASP A N 1
ATOM 735 C CA . ASP A 1 90 ? 16.676 -3.177 -3.808 1.00 69.94 90 ASP A CA 1
ATOM 736 C C . ASP A 1 90 ? 16.242 -1.724 -4.083 1.00 69.94 90 ASP A C 1
ATOM 738 O O . ASP A 1 90 ? 16.630 -0.790 -3.381 1.00 69.94 90 ASP A O 1
ATOM 742 N N . GLU A 1 91 ? 15.371 -1.525 -5.074 1.00 68.75 91 GLU A N 1
ATOM 743 C CA . GLU A 1 91 ? 14.911 -0.198 -5.498 1.00 68.75 91 GLU A CA 1
ATOM 744 C C . GLU A 1 91 ? 13.773 0.339 -4.628 1.00 68.75 91 GLU A C 1
ATOM 746 O O . GLU A 1 91 ? 13.562 1.551 -4.530 1.00 68.75 91 GLU A O 1
ATOM 751 N N . ILE A 1 92 ? 13.040 -0.560 -3.970 1.00 69.44 92 ILE A N 1
ATOM 752 C CA . ILE A 1 92 ? 12.005 -0.188 -3.007 1.00 69.44 92 ILE A CA 1
ATOM 753 C C . ILE A 1 92 ? 12.680 0.482 -1.803 1.00 69.44 92 ILE A C 1
ATOM 755 O O . ILE A 1 92 ? 12.229 1.544 -1.367 1.00 69.44 92 ILE A O 1
ATOM 759 N N . HIS A 1 93 ? 13.805 -0.070 -1.340 1.00 63.69 93 HIS A N 1
ATOM 760 C CA . HIS A 1 93 ? 14.561 0.443 -0.196 1.00 63.69 93 HIS A CA 1
ATOM 761 C C . HIS A 1 93 ? 15.273 1.777 -0.467 1.00 63.69 93 HIS A C 1
ATOM 763 O O . HIS A 1 93 ? 15.271 2.648 0.402 1.00 63.69 93 HIS A O 1
ATOM 769 N N . GLU A 1 94 ? 15.817 1.985 -1.668 1.00 61.06 94 GLU A N 1
ATOM 770 C CA . GLU A 1 94 ? 16.514 3.231 -2.030 1.00 61.06 94 GLU A CA 1
ATOM 771 C C . GLU A 1 94 ? 15.556 4.440 -2.120 1.00 61.06 94 GLU A C 1
ATOM 773 O O . GLU A 1 94 ? 15.916 5.575 -1.795 1.00 61.06 94 GLU A O 1
ATOM 778 N N . SER A 1 95 ? 14.294 4.199 -2.497 1.00 59.03 95 SER A N 1
ATOM 779 C CA . SER A 1 95 ? 13.275 5.251 -2.608 1.00 59.03 95 SER A CA 1
ATOM 780 C C . SER A 1 95 ? 12.784 5.795 -1.259 1.00 59.03 95 SER A C 1
ATOM 782 O O . SER A 1 95 ? 12.390 6.958 -1.180 1.00 59.03 95 SER A O 1
ATOM 784 N N . SER A 1 96 ? 12.834 4.990 -0.191 1.00 54.19 96 SER A N 1
ATOM 785 C CA . SER A 1 96 ? 12.389 5.396 1.150 1.00 54.19 96 SER A CA 1
ATOM 786 C C . SER A 1 96 ? 13.380 6.321 1.867 1.00 54.19 96 SER A C 1
ATOM 788 O O . SER A 1 96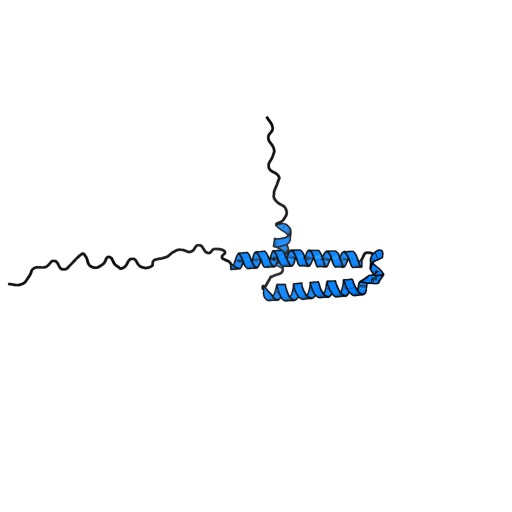 ? 12.972 7.057 2.758 1.00 54.19 96 SER A O 1
ATOM 790 N N . SER A 1 97 ? 14.656 6.332 1.468 1.00 51.19 97 SER A N 1
ATOM 791 C CA . SER A 1 97 ? 15.701 7.187 2.059 1.00 51.19 97 SER A CA 1
ATOM 792 C C . SER A 1 97 ? 15.882 8.549 1.375 1.00 51.19 97 SER A C 1
ATOM 794 O O . SER A 1 97 ? 16.611 9.394 1.879 1.00 51.19 97 SER A O 1
ATOM 796 N N . ALA A 1 98 ? 15.247 8.790 0.223 1.00 51.75 98 ALA A N 1
ATOM 797 C CA . ALA A 1 98 ? 15.496 9.985 -0.593 1.00 51.75 98 ALA A CA 1
ATOM 798 C C . ALA A 1 98 ? 14.618 11.209 -0.240 1.00 51.75 98 ALA A C 1
ATOM 800 O O . ALA A 1 98 ? 14.711 12.238 -0.912 1.00 51.75 98 ALA A O 1
ATOM 801 N N . SER A 1 99 ? 13.750 11.125 0.777 1.00 51.22 99 SER A N 1
ATOM 802 C CA . SER A 1 99 ? 12.836 12.213 1.173 1.00 51.22 99 SER A CA 1
ATOM 803 C C . SER A 1 99 ? 13.339 13.117 2.308 1.00 51.22 99 SER A C 1
ATOM 805 O O . SER A 1 99 ? 12.630 14.052 2.675 1.00 51.22 99 SER A O 1
ATOM 807 N N . GLU A 1 100 ? 14.545 12.898 2.836 1.00 49.66 100 GLU A N 1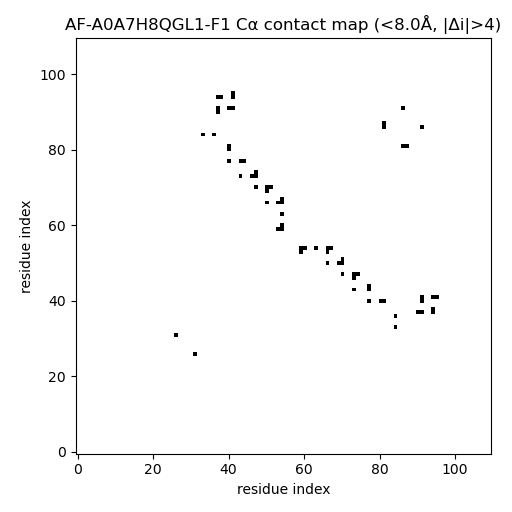
ATOM 808 C CA . GLU A 1 100 ? 15.133 13.693 3.926 1.00 49.66 100 GLU A CA 1
ATOM 809 C C . GLU A 1 100 ? 16.425 14.405 3.493 1.00 49.66 100 GLU A C 1
ATOM 811 O O . GLU A 1 100 ? 17.487 14.124 4.027 1.00 49.66 100 GLU A O 1
ATOM 816 N N . ASP A 1 101 ? 16.368 15.338 2.536 1.00 46.22 101 ASP A N 1
ATOM 817 C CA . ASP A 1 101 ? 17.358 16.429 2.539 1.00 46.22 101 ASP A CA 1
ATOM 818 C C . ASP A 1 101 ? 16.897 17.659 1.743 1.00 46.22 101 ASP A C 1
ATOM 820 O O . ASP A 1 101 ? 17.016 17.738 0.517 1.00 46.22 101 ASP A O 1
ATOM 824 N N . LYS A 1 102 ? 16.367 18.652 2.461 1.00 44.56 102 LYS A N 1
ATOM 825 C CA . LYS A 1 102 ? 16.518 20.070 2.109 1.00 44.56 102 LYS A CA 1
ATOM 826 C C . LYS A 1 102 ? 16.671 20.861 3.410 1.00 44.56 102 LYS A C 1
ATOM 828 O O . LYS A 1 102 ? 15.654 21.172 4.034 1.00 44.56 102 LYS A O 1
ATOM 833 N N . PRO A 1 103 ? 17.899 21.195 3.841 1.00 44.41 103 PRO A N 1
ATOM 834 C CA . PRO A 1 103 ? 18.086 22.106 4.953 1.00 44.41 103 PRO A CA 1
ATOM 835 C C . PRO A 1 103 ? 17.658 23.507 4.507 1.00 44.41 103 PRO A C 1
ATOM 837 O O . PRO A 1 103 ? 18.016 23.975 3.424 1.00 44.41 103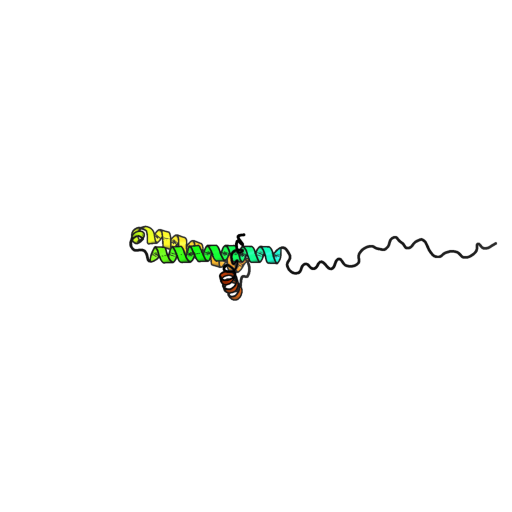 PRO A O 1
ATOM 840 N N . GLY A 1 104 ? 16.825 24.133 5.338 1.00 47.59 104 GLY A N 1
ATOM 841 C CA . GLY A 1 104 ? 16.284 25.467 5.129 1.00 47.59 104 GLY A CA 1
ATOM 842 C C . GLY A 1 104 ? 17.385 26.507 4.949 1.00 47.59 104 GLY A C 1
ATOM 843 O O . GLY A 1 104 ? 18.346 26.568 5.712 1.00 47.59 104 GLY A O 1
ATOM 844 N N . GLU A 1 105 ? 17.213 27.320 3.915 1.00 49.62 105 GLU A N 1
ATOM 845 C CA . GLU A 1 105 ? 18.042 28.472 3.601 1.00 49.62 105 GLU A CA 1
ATOM 846 C C . GLU A 1 105 ? 18.000 29.474 4.765 1.00 49.62 105 GLU A C 1
ATOM 848 O O . GLU A 1 105 ? 16.941 29.923 5.206 1.00 49.62 105 GLU A O 1
ATOM 853 N N . THR A 1 106 ? 19.181 29.757 5.306 1.00 50.22 106 THR A N 1
ATOM 854 C CA . THR A 1 106 ? 19.437 30.664 6.423 1.00 50.22 106 THR A CA 1
ATOM 855 C C . THR A 1 106 ? 19.014 32.090 6.083 1.00 50.22 106 THR A C 1
ATOM 857 O O . THR A 1 106 ? 19.548 32.700 5.158 1.00 50.22 106 THR A O 1
ATOM 860 N N . VAL A 1 107 ? 18.100 32.647 6.878 1.00 51.84 107 VAL A N 1
ATOM 861 C CA . VAL A 1 107 ? 17.775 34.077 6.875 1.00 51.84 107 VAL A CA 1
ATOM 862 C C . VAL A 1 107 ? 18.946 34.832 7.511 1.00 51.84 107 VAL A C 1
ATOM 864 O O . VAL A 1 107 ? 19.138 34.766 8.723 1.00 51.84 107 VAL A O 1
ATOM 867 N N . HIS A 1 108 ? 19.739 35.537 6.704 1.00 50.84 108 HIS A N 1
ATOM 868 C CA . HIS A 1 108 ? 20.658 36.560 7.203 1.00 50.84 108 HIS A CA 1
ATOM 869 C C . HIS A 1 108 ? 19.880 37.863 7.400 1.00 50.84 108 HIS A C 1
ATOM 871 O O . HIS A 1 108 ? 19.353 38.427 6.443 1.00 50.84 108 HIS A O 1
ATOM 877 N N . GLY A 1 109 ? 19.782 38.300 8.656 1.00 53.34 109 GLY A N 1
ATOM 878 C CA . GLY A 1 109 ? 19.382 39.654 9.013 1.00 53.34 109 GLY A CA 1
ATOM 879 C C . GLY A 1 109 ? 20.600 40.574 9.066 1.00 53.34 109 GLY A C 1
ATOM 880 O O . GLY A 1 109 ? 21.647 40.176 9.579 1.00 53.34 109 GLY A O 1
ATOM 881 N N . GLU A 1 110 ? 20.419 41.790 8.563 1.00 48.91 110 GLU A N 1
ATOM 882 C CA . GLU A 1 110 ? 21.158 43.000 8.937 1.00 48.91 110 GLU A CA 1
ATOM 883 C C . GLU A 1 110 ? 20.142 44.081 9.314 1.00 48.91 110 GLU A C 1
ATOM 885 O O . GLU A 1 110 ? 19.075 44.141 8.653 1.00 48.91 110 GLU A O 1
#

Solvent-accessible surface area (backbone atoms only — not comparable to full-atom values): 7297 Å² total; per-residue (Å²): 138,82,88,77,93,77,89,72,92,87,87,79,84,88,76,88,74,87,85,75,85,78,73,81,66,84,67,47,73,67,51,55,54,49,52,52,49,52,55,50,50,52,54,50,50,53,51,45,52,51,44,54,55,48,71,71,35,77,93,41,59,93,48,38,74,57,49,54,52,51,42,50,53,50,54,50,53,53,53,54,50,35,63,75,66,70,60,53,73,74,60,60,59,58,61,72,67,70,81,80,82,80,83,78,83,78,84,83,83,132

Organism: NCBI:txid459472

Foldseek 3Di:
DDDDDDPDDDDPPPPPPDDDPPPPPVDPPLNVVVLVLLVVLVVLVVVLVVLVVLCVDPVCPVVNVVSVVVNVVSVVCSVVSCVVSVPDPVNNVVSVPPPPDDDDDDDDDD

Radius of gyration: 30.51 Å; Cα contacts (8 Å, |Δi|>4): 35; chains: 1; bounding box: 55×50×101 Å

Mean predicted aligned error: 15.92 Å